Protein AF-A0A0J7XP22-F1 (afdb_monomer_lite)

Sequence (126 aa):
MDSTSLPSLVLVHGFRAHARWWDHARHAASETDAGWSWKFDFAAAASFNDEHYRNDLCGLQVPTDIIYGAQSDVMTAERVALALMIAPHAGTPVAIPACNHHVMIEQPLALIAALCGLLANSPPSP

InterPro domains:
  IPR029058 Alpha/Beta hydrolase fold [G3DSA:3.40.50.1820] (24-119)
  IPR029058 Alpha/Beta hydrolase fold [SSF53474] (33-120)

Radius of gyration: 17.93 Å; chains: 1; bounding box: 37×36×53 Å

Structure (mmCIF, N/CA/C/O backbone):
data_AF-A0A0J7XP22-F1
#
_entry.id   AF-A0A0J7XP22-F1
#
loop_
_atom_site.group_PDB
_atom_site.id
_atom_site.type_symbol
_atom_site.label_atom_id
_atom_site.label_alt_id
_atom_site.label_comp_id
_atom_site.label_asym_id
_atom_site.label_entity_id
_atom_site.label_seq_id
_atom_site.pdbx_PDB_ins_code
_atom_site.Cartn_x
_atom_site.Cartn_y
_atom_site.Cartn_z
_atom_site.occupancy
_atom_site.B_iso_or_equiv
_atom_site.auth_seq_id
_atom_site.auth_comp_id
_atom_site.auth_asym_id
_atom_site.auth_atom_id
_atom_site.pdbx_PDB_model_num
ATOM 1 N N . MET A 1 1 ? -10.038 24.029 16.004 1.00 41.50 1 MET A N 1
ATOM 2 C CA . MET A 1 1 ? -10.914 23.159 15.196 1.00 41.50 1 MET A CA 1
ATOM 3 C C . MET A 1 1 ? -10.470 21.743 15.475 1.00 41.50 1 MET A C 1
ATOM 5 O O . MET A 1 1 ? -9.278 21.487 15.403 1.00 41.50 1 MET A O 1
ATOM 9 N N . ASP A 1 2 ?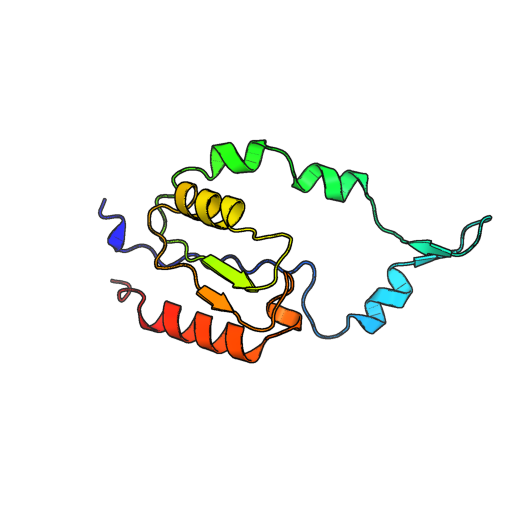 -11.394 20.908 15.933 1.00 42.09 2 ASP A N 1
ATOM 10 C CA . ASP A 1 2 ? -11.129 19.555 16.419 1.00 42.09 2 ASP A CA 1
ATOM 11 C C . ASP A 1 2 ? -10.871 18.623 15.220 1.00 42.09 2 ASP A C 1
ATOM 13 O O . ASP A 1 2 ? -11.792 18.289 14.472 1.00 42.09 2 ASP A O 1
ATOM 17 N N . SER A 1 3 ? -9.599 18.286 14.974 1.00 49.16 3 SER A N 1
ATOM 18 C CA . SER A 1 3 ? -9.142 17.488 13.820 1.00 49.16 3 SER A CA 1
ATOM 19 C C . SER A 1 3 ? -9.580 16.020 13.877 1.00 49.16 3 SER A C 1
ATOM 21 O O . SER A 1 3 ? -9.395 15.283 12.913 1.00 49.16 3 SER A O 1
ATOM 23 N N . THR A 1 4 ? -10.216 15.605 14.973 1.00 48.97 4 THR A N 1
ATOM 24 C CA . THR A 1 4 ? -10.711 14.242 15.209 1.00 48.97 4 THR A CA 1
ATOM 25 C C . THR A 1 4 ? -12.007 13.905 14.455 1.00 48.97 4 THR A C 1
ATOM 27 O O . THR A 1 4 ? -12.463 12.767 14.510 1.00 48.97 4 THR A O 1
ATOM 30 N N . SER A 1 5 ? -12.588 14.869 13.729 1.00 50.16 5 SER A N 1
ATOM 31 C CA . SER A 1 5 ? -13.882 14.742 13.031 1.00 50.16 5 SER A CA 1
ATOM 32 C C . SER A 1 5 ? -13.795 14.704 11.498 1.00 50.16 5 SER A C 1
ATOM 34 O O . SER A 1 5 ? -14.824 14.677 10.821 1.00 50.16 5 SER A O 1
ATOM 36 N N . LEU A 1 6 ? -12.588 14.717 10.924 1.00 46.91 6 LEU A N 1
ATOM 37 C CA . LEU A 1 6 ? -12.411 14.655 9.471 1.00 46.91 6 LEU A CA 1
ATOM 38 C C . LEU A 1 6 ? -12.480 13.199 8.972 1.00 46.91 6 LEU A C 1
ATOM 40 O O . LEU A 1 6 ? -11.941 12.310 9.633 1.00 46.91 6 LEU A O 1
ATOM 44 N N . PRO A 1 7 ? -13.112 12.936 7.812 1.00 50.28 7 PRO A N 1
ATOM 45 C CA . PRO A 1 7 ? -13.179 11.593 7.244 1.00 50.28 7 PRO A CA 1
ATOM 46 C C . PRO A 1 7 ? -11.774 11.053 6.948 1.00 50.28 7 PRO A C 1
ATOM 48 O O . PRO A 1 7 ? -10.911 11.794 6.474 1.00 50.28 7 PRO A O 1
ATOM 51 N N . SER A 1 8 ? -11.564 9.756 7.195 1.00 56.59 8 SER A N 1
ATOM 52 C CA . SER A 1 8 ? -10.321 9.064 6.848 1.00 56.59 8 SER A CA 1
ATOM 53 C C . SER A 1 8 ? -10.067 9.174 5.342 1.00 56.59 8 SER A C 1
ATOM 55 O O . SER A 1 8 ? -10.879 8.723 4.529 1.00 56.59 8 SER A O 1
ATOM 57 N N . LEU A 1 9 ? -8.939 9.771 4.956 1.00 51.94 9 LEU A N 1
ATOM 58 C CA . LEU A 1 9 ? -8.510 9.798 3.564 1.00 51.94 9 LEU A CA 1
ATOM 59 C C . LEU A 1 9 ? -7.821 8.470 3.240 1.00 51.94 9 LEU A C 1
ATOM 61 O O . LEU A 1 9 ? -6.756 8.162 3.770 1.00 51.94 9 LEU A O 1
ATOM 65 N N . VAL A 1 10 ? -8.418 7.694 2.337 1.00 53.47 10 VAL A N 1
ATOM 66 C CA . VAL A 1 10 ? -7.829 6.453 1.826 1.00 53.47 10 VAL A CA 1
ATOM 67 C C . VAL A 1 10 ? -7.217 6.723 0.455 1.00 53.47 10 VAL A C 1
ATOM 69 O O . VAL A 1 10 ? -7.930 6.932 -0.526 1.00 53.47 10 VAL A O 1
ATOM 72 N N . LEU A 1 11 ? -5.888 6.682 0.370 1.00 49.72 11 LEU A N 1
ATOM 73 C CA . LEU A 1 11 ? -5.164 6.741 -0.900 1.00 49.72 11 LEU A CA 1
ATOM 74 C C . LEU A 1 11 ? -4.808 5.324 -1.349 1.00 49.72 11 LEU A C 1
ATOM 76 O O . LEU A 1 11 ? -3.848 4.717 -0.885 1.00 49.72 11 LEU A O 1
ATOM 80 N N . VAL A 1 12 ? -5.595 4.794 -2.281 1.00 52.78 12 VAL A N 1
ATOM 81 C CA . VAL A 1 12 ? -5.306 3.512 -2.926 1.00 52.78 12 VAL A CA 1
ATOM 82 C C . VAL A 1 12 ? -4.360 3.763 -4.096 1.00 52.78 12 VAL A C 1
ATOM 84 O O . VAL A 1 12 ? -4.783 4.269 -5.136 1.00 52.78 12 VAL A O 1
ATOM 87 N N . HIS A 1 13 ? -3.082 3.402 -3.961 1.00 45.72 13 HIS A N 1
ATOM 88 C CA . HIS A 1 13 ? -2.184 3.401 -5.111 1.00 45.72 13 HIS A CA 1
ATOM 89 C C . HIS A 1 13 ? -2.275 2.061 -5.852 1.00 45.72 13 HIS A C 1
ATOM 91 O O . HIS A 1 13 ? -1.934 0.986 -5.365 1.00 45.72 13 HIS A O 1
ATOM 97 N N . GLY A 1 14 ? -2.706 2.128 -7.098 1.00 47.31 14 GLY A N 1
ATOM 98 C CA . GLY A 1 14 ? -2.342 1.146 -8.103 1.00 47.31 14 GLY A CA 1
ATOM 99 C C . GLY A 1 14 ? -2.502 1.822 -9.434 1.00 47.31 14 GLY A C 1
ATOM 100 O O . GLY A 1 14 ? -3.574 2.306 -9.798 1.00 47.31 14 GLY A O 1
ATOM 101 N N . PHE A 1 15 ? -1.380 1.958 -10.116 1.00 37.59 15 PHE A N 1
ATOM 102 C CA . PHE A 1 15 ? -1.343 2.631 -11.389 1.00 37.59 15 PHE A CA 1
ATOM 103 C C . PHE A 1 15 ? -2.162 1.796 -12.395 1.00 37.59 15 PHE A C 1
ATOM 105 O O . PHE A 1 15 ? -1.730 0.728 -12.817 1.00 37.59 15 PHE A O 1
ATOM 112 N N . ARG A 1 16 ? -3.352 2.312 -12.755 1.00 42.69 16 ARG A N 1
ATOM 113 C CA . ARG A 1 16 ? -4.328 1.822 -13.760 1.00 42.69 16 ARG A CA 1
ATOM 114 C C . ARG A 1 16 ? -5.187 0.598 -13.373 1.00 42.69 16 ARG A C 1
ATOM 116 O O . ARG A 1 16 ? -4.856 -0.550 -13.644 1.00 42.69 16 ARG A O 1
ATOM 123 N N . ALA A 1 17 ? -6.374 0.930 -12.861 1.00 42.22 17 ALA A N 1
ATOM 124 C CA . ALA A 1 17 ? -7.591 0.138 -12.643 1.00 42.22 17 ALA A CA 1
ATOM 125 C C . ALA A 1 17 ? -7.809 -1.137 -13.506 1.00 42.22 17 ALA A C 1
ATOM 127 O O . ALA A 1 17 ? -7.687 -1.152 -14.735 1.00 42.22 17 ALA A O 1
ATOM 128 N N . HIS A 1 18 ? -8.238 -2.194 -12.805 1.00 55.56 18 HIS A N 1
ATOM 129 C CA . HIS A 1 18 ? -8.181 -3.618 -13.149 1.00 55.56 18 HIS A CA 1
ATOM 130 C C . HIS A 1 18 ? -9.464 -4.225 -13.744 1.00 55.56 18 HIS A C 1
ATOM 132 O O . HIS A 1 18 ? -10.232 -4.880 -13.047 1.00 55.56 18 HIS A O 1
ATOM 138 N N . ALA A 1 19 ? -9.640 -4.142 -15.064 1.00 46.88 19 ALA A N 1
ATOM 139 C CA . ALA A 1 19 ? -10.533 -5.086 -15.764 1.00 46.88 19 ALA A CA 1
ATOM 140 C C . ALA A 1 19 ? -10.024 -5.551 -17.138 1.00 46.88 19 ALA A C 1
ATOM 142 O O . ALA A 1 19 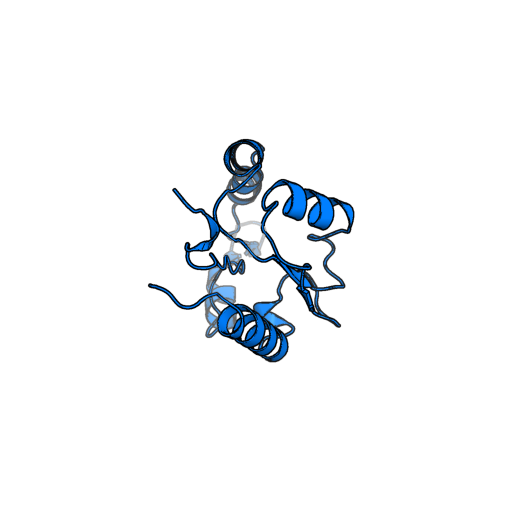? -10.490 -6.560 -17.656 1.00 46.88 19 ALA A O 1
ATOM 143 N N . ARG A 1 20 ? -9.063 -4.840 -17.749 1.00 50.47 20 ARG A N 1
ATOM 144 C CA . ARG A 1 20 ? -8.659 -5.053 -19.153 1.00 50.47 20 ARG A CA 1
ATOM 145 C C . ARG A 1 20 ? -7.150 -4.913 -19.375 1.00 50.47 20 ARG A C 1
ATOM 147 O O . ARG A 1 20 ? -6.714 -4.350 -20.376 1.00 50.47 20 ARG A O 1
ATOM 154 N N . TRP A 1 21 ? -6.326 -5.339 -18.419 1.00 48.09 21 TRP A N 1
ATOM 155 C CA . TRP A 1 21 ? -4.873 -5.114 -18.490 1.00 48.09 21 TRP A CA 1
ATOM 156 C C . TRP A 1 21 ? -4.223 -5.807 -19.702 1.00 48.09 21 TRP A C 1
ATOM 158 O O . TRP A 1 21 ? -3.371 -5.216 -20.361 1.00 48.09 21 TRP A O 1
ATOM 168 N N . TRP A 1 22 ? -4.717 -6.988 -20.088 1.00 52.00 22 TRP A N 1
ATOM 169 C CA . TRP A 1 22 ? -4.313 -7.664 -21.324 1.00 52.00 22 TRP A CA 1
ATOM 170 C C . TRP A 1 22 ? -4.638 -6.848 -22.588 1.00 52.00 22 TRP A C 1
ATOM 172 O O . TRP A 1 22 ? -3.829 -6.797 -23.513 1.00 52.00 22 TRP A O 1
ATOM 182 N N . ASP A 1 23 ? -5.761 -6.120 -22.609 1.00 59.16 23 ASP A N 1
ATOM 183 C CA . ASP A 1 23 ? -6.106 -5.222 -23.723 1.00 59.16 23 ASP A CA 1
ATOM 184 C C . ASP A 1 23 ? -5.198 -3.983 -23.785 1.00 59.16 23 ASP A C 1
ATOM 186 O O . ASP A 1 23 ? -5.062 -3.358 -24.839 1.00 59.16 23 ASP A O 1
ATOM 190 N N . HIS A 1 24 ? -4.549 -3.639 -22.671 1.00 56.78 24 HIS A N 1
ATOM 191 C CA . HIS A 1 24 ? -3.570 -2.560 -22.592 1.00 56.78 24 HIS A CA 1
ATOM 192 C C . HIS A 1 24 ? -2.153 -3.019 -22.932 1.00 56.78 24 HIS A C 1
ATOM 194 O O . HIS A 1 24 ? -1.409 -2.233 -23.512 1.00 56.78 24 HIS A O 1
ATOM 200 N N . ALA A 1 25 ? -1.786 -4.273 -22.649 1.00 59.19 25 ALA A N 1
ATOM 201 C CA . ALA A 1 25 ? -0.459 -4.812 -22.953 1.00 59.19 25 ALA A CA 1
ATOM 202 C C . ALA A 1 25 ? -0.114 -4.681 -24.450 1.00 59.19 25 ALA A C 1
ATOM 204 O O . ALA A 1 25 ? 0.968 -4.213 -24.796 1.00 59.19 25 ALA A O 1
ATOM 205 N N . ARG A 1 26 ? -1.077 -4.952 -25.345 1.00 59.94 26 ARG A N 1
ATOM 206 C CA . ARG A 1 26 ? -0.929 -4.737 -26.803 1.00 59.94 26 ARG A CA 1
ATOM 207 C C . ARG A 1 26 ? -0.705 -3.276 -27.206 1.00 59.94 26 ARG A C 1
ATOM 209 O O . ARG A 1 26 ? -0.146 -3.004 -28.261 1.00 59.94 26 ARG A O 1
ATOM 216 N N . HIS A 1 27 ? -1.156 -2.325 -26.393 1.00 66.00 27 HIS A N 1
ATOM 217 C CA . HIS A 1 27 ? -0.933 -0.899 -26.622 1.00 66.00 27 HIS A CA 1
ATOM 218 C C . HIS A 1 27 ? 0.309 -0.371 -25.908 1.00 66.00 27 HIS A C 1
ATOM 220 O O . HIS A 1 27 ? 0.811 0.676 -26.307 1.00 66.00 27 HIS A O 1
ATOM 226 N N . ALA A 1 28 ? 0.815 -1.096 -24.913 1.00 63.25 28 ALA A N 1
ATOM 227 C CA . ALA A 1 28 ? 1.968 -0.733 -24.104 1.00 63.25 28 ALA A CA 1
ATOM 228 C C . ALA A 1 28 ? 3.314 -1.013 -24.788 1.00 63.25 28 ALA A C 1
ATOM 230 O O . ALA A 1 28 ? 4.341 -0.647 -24.233 1.00 63.25 28 ALA A O 1
ATOM 231 N N . ALA A 1 29 ? 3.326 -1.615 -25.980 1.00 71.94 29 ALA A N 1
ATOM 232 C CA . ALA A 1 29 ? 4.526 -1.811 -26.791 1.00 71.94 29 ALA A CA 1
ATOM 233 C C . ALA A 1 29 ? 4.338 -1.258 -28.216 1.00 71.94 29 ALA A C 1
ATOM 235 O O . ALA A 1 29 ? 3.215 -1.179 -28.731 1.00 71.94 29 ALA A O 1
ATOM 236 N N . SER A 1 30 ? 5.429 -0.822 -28.840 1.00 79.31 30 SER A N 1
ATOM 237 C CA . SER A 1 30 ? 5.509 -0.463 -30.264 1.00 79.31 30 SER A CA 1
ATOM 238 C C . SER A 1 30 ? 6.698 -1.146 -30.909 1.00 79.31 30 SER A C 1
ATOM 240 O O . SER A 1 30 ? 7.743 -1.309 -30.283 1.00 79.31 30 SER A O 1
ATOM 242 N N . GLU A 1 31 ? 6.538 -1.486 -32.179 1.00 83.44 31 GLU A N 1
ATOM 243 C CA . GLU A 1 31 ? 7.638 -1.911 -33.028 1.00 83.44 31 GLU A CA 1
ATOM 244 C C . GLU A 1 31 ? 8.518 -0.705 -33.394 1.00 83.44 31 GLU A C 1
ATOM 246 O O . GLU A 1 31 ? 8.026 0.398 -33.641 1.00 83.44 31 GLU A O 1
ATOM 251 N N . THR A 1 32 ? 9.826 -0.920 -33.357 1.00 83.62 32 THR A N 1
ATOM 252 C CA . THR A 1 32 ? 10.886 0.024 -33.720 1.00 83.62 32 THR A CA 1
ATOM 253 C C . THR A 1 32 ? 11.837 -0.673 -34.688 1.00 83.62 32 THR A C 1
ATOM 255 O O . THR A 1 32 ? 11.807 -1.899 -34.804 1.00 83.62 32 THR A O 1
ATOM 258 N N . ASP A 1 33 ? 12.740 0.071 -35.324 1.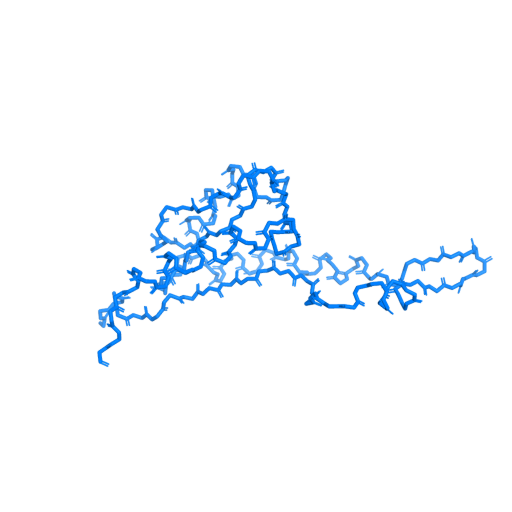00 85.00 33 ASP A N 1
ATOM 259 C CA . ASP A 1 33 ? 13.735 -0.506 -36.242 1.00 85.00 33 ASP A CA 1
ATOM 260 C C . ASP A 1 33 ? 14.662 -1.542 -35.564 1.00 85.00 33 ASP A C 1
ATOM 262 O O . ASP A 1 33 ? 15.252 -2.384 -36.235 1.00 85.00 33 ASP A O 1
ATOM 266 N N . ALA A 1 34 ? 14.766 -1.517 -34.227 1.00 87.25 34 ALA A N 1
ATOM 267 C CA . ALA A 1 34 ? 15.524 -2.478 -33.419 1.00 87.25 34 ALA A CA 1
ATOM 268 C C . ALA A 1 34 ? 14.659 -3.610 -32.815 1.00 87.25 34 ALA A C 1
ATOM 270 O O . ALA A 1 34 ? 15.151 -4.394 -32.002 1.00 87.25 34 ALA A O 1
ATOM 271 N N . GLY A 1 35 ? 13.378 -3.704 -33.188 1.00 84.56 35 GLY A N 1
ATOM 272 C CA . GLY A 1 35 ? 12.414 -4.668 -32.656 1.00 84.56 35 GLY A CA 1
ATOM 273 C C . GLY A 1 35 ? 11.375 -4.031 -31.730 1.00 84.56 35 GLY A C 1
ATOM 274 O O . GLY A 1 35 ? 11.100 -2.834 -31.793 1.00 84.56 35 GLY A O 1
ATOM 275 N N . TRP A 1 36 ? 10.757 -4.832 -30.865 1.00 82.31 36 TRP A N 1
ATOM 276 C CA . TRP A 1 36 ? 9.698 -4.358 -29.970 1.00 82.31 36 TRP A CA 1
ATOM 277 C C . TRP A 1 36 ? 10.265 -3.596 -28.771 1.00 82.31 36 TRP A C 1
ATOM 279 O O . TRP A 1 36 ? 11.152 -4.090 -28.079 1.00 82.31 36 TRP A O 1
ATOM 289 N N . SER A 1 37 ? 9.702 -2.420 -28.493 1.00 77.19 37 SER A N 1
ATOM 290 C CA . SER A 1 37 ? 10.026 -1.608 -27.318 1.00 77.19 37 SER A CA 1
ATOM 291 C C . SER A 1 37 ? 8.772 -1.266 -26.511 1.00 77.19 37 SER A C 1
ATOM 293 O O . SER A 1 37 ? 7.674 -1.136 -27.061 1.00 77.19 37 SER A O 1
ATOM 295 N N . TRP A 1 38 ? 8.929 -1.105 -25.195 1.00 75.19 38 TRP A N 1
ATOM 296 C CA . TRP A 1 38 ? 7.859 -0.651 -24.308 1.00 75.19 38 TRP A CA 1
ATOM 297 C C . TRP A 1 38 ? 7.588 0.840 -24.524 1.00 75.19 38 TRP A C 1
ATOM 299 O O . TRP A 1 38 ? 8.499 1.663 -24.496 1.00 75.19 38 TRP A O 1
ATOM 309 N N . LYS A 1 39 ? 6.314 1.210 -24.662 1.00 75.56 39 LYS A N 1
ATOM 310 C CA . LYS A 1 39 ? 5.829 2.597 -24.614 1.00 75.56 39 LYS A CA 1
ATOM 311 C C . LYS A 1 39 ? 5.757 3.066 -23.165 1.00 75.56 39 LYS A C 1
ATOM 313 O O . LYS A 1 39 ? 4.684 3.387 -22.654 1.00 75.56 39 LYS A O 1
ATOM 318 N N . PHE A 1 40 ? 6.892 3.021 -22.484 1.00 68.31 40 PHE A N 1
ATOM 319 C CA . PHE A 1 40 ? 7.025 3.474 -21.114 1.00 68.31 40 PHE A CA 1
ATOM 320 C C . PHE A 1 40 ? 8.037 4.610 -21.081 1.00 68.31 40 PHE A C 1
ATOM 322 O O . PHE A 1 40 ? 9.177 4.450 -21.513 1.00 68.31 40 PHE A O 1
ATOM 329 N N . ASP A 1 41 ? 7.600 5.768 -20.600 1.00 67.06 41 ASP A N 1
ATOM 330 C CA . ASP A 1 41 ? 8.480 6.909 -20.413 1.00 67.06 41 ASP A CA 1
ATOM 331 C C . ASP A 1 41 ? 9.143 6.801 -19.036 1.00 67.06 41 ASP A C 1
ATOM 333 O O . ASP A 1 41 ? 8.545 7.086 -17.994 1.00 67.06 41 ASP A O 1
ATOM 337 N N . PHE A 1 42 ? 10.396 6.356 -19.036 1.00 66.56 42 PHE A N 1
ATOM 338 C CA . PHE A 1 42 ? 11.193 6.244 -17.820 1.00 66.56 42 PHE A CA 1
ATOM 339 C C . PHE A 1 42 ? 11.481 7.607 -17.172 1.00 66.56 42 PHE A C 1
ATOM 341 O O . PHE A 1 42 ? 11.642 7.664 -15.953 1.00 66.56 42 PHE A O 1
ATOM 348 N N . ALA A 1 43 ? 11.501 8.703 -17.939 1.00 64.56 43 ALA A N 1
ATOM 349 C CA . ALA A 1 43 ? 11.683 10.045 -17.393 1.00 64.56 43 ALA A CA 1
ATOM 350 C C . ALA A 1 43 ? 10.423 10.515 -16.652 1.00 64.56 43 ALA A C 1
ATOM 352 O O . ALA A 1 43 ? 10.521 11.067 -15.556 1.00 64.56 43 ALA A O 1
ATOM 353 N N . ALA A 1 44 ? 9.237 10.211 -17.188 1.00 62.22 44 ALA A N 1
ATOM 354 C CA . ALA A 1 44 ? 7.979 10.455 -16.487 1.00 62.22 44 ALA A CA 1
ATOM 355 C C . ALA A 1 44 ? 7.903 9.662 -15.171 1.00 62.22 44 ALA A C 1
ATOM 357 O O . ALA A 1 44 ? 7.532 10.216 -14.140 1.00 62.22 44 ALA A O 1
ATOM 358 N N . ALA A 1 45 ? 8.317 8.391 -15.171 1.00 61.97 45 ALA A N 1
ATOM 359 C CA . ALA A 1 45 ? 8.367 7.578 -13.954 1.00 61.97 45 ALA A CA 1
ATOM 360 C C . ALA A 1 45 ? 9.334 8.139 -12.894 1.00 61.97 45 ALA A C 1
ATOM 362 O O . ALA A 1 45 ? 9.025 8.102 -11.705 1.00 61.97 45 ALA A O 1
ATOM 363 N N . ALA A 1 46 ? 10.474 8.696 -13.315 1.00 62.19 46 ALA A N 1
ATOM 364 C CA . ALA A 1 46 ? 11.431 9.337 -12.415 1.00 62.19 46 ALA A CA 1
ATOM 365 C C . ALA A 1 46 ? 10.884 10.638 -11.795 1.00 62.19 46 ALA A C 1
ATOM 367 O O . ALA A 1 46 ? 11.122 10.893 -10.617 1.00 62.19 46 ALA A O 1
ATOM 368 N N . SER A 1 47 ? 10.101 11.420 -12.547 1.00 57.53 47 SER A N 1
ATOM 369 C CA . SER A 1 47 ? 9.503 12.681 -12.077 1.00 57.53 47 SER A CA 1
ATOM 370 C C . SER A 1 47 ? 8.484 12.504 -10.943 1.00 57.53 47 SER A C 1
ATOM 372 O O . SER A 1 47 ? 8.306 13.417 -10.142 1.00 57.53 47 SER A O 1
ATOM 374 N N . PHE A 1 48 ? 7.835 11.342 -10.822 1.00 55.09 48 PHE A N 1
ATOM 375 C CA . PHE A 1 48 ? 6.917 11.067 -9.706 1.00 55.09 48 PHE A CA 1
ATOM 376 C C . PHE A 1 48 ? 7.6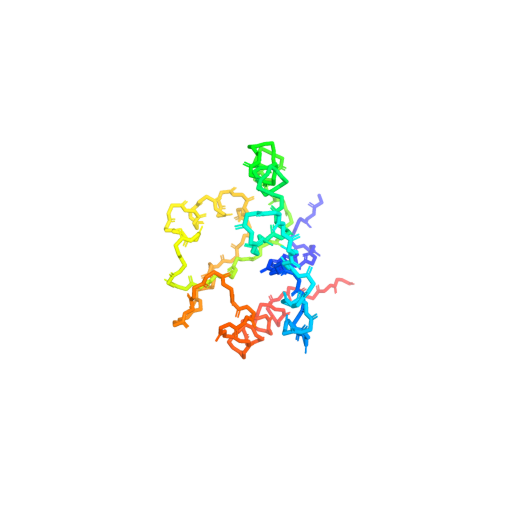27 10.763 -8.379 1.00 55.09 48 PHE A C 1
ATOM 378 O O . PHE A 1 48 ? 6.971 10.694 -7.343 1.00 55.09 48 PHE A O 1
ATOM 385 N N . ASN A 1 49 ? 8.950 10.583 -8.398 1.00 58.69 49 ASN A N 1
ATOM 386 C CA . ASN A 1 49 ? 9.766 10.298 -7.218 1.00 58.69 49 ASN A CA 1
ATOM 387 C C . ASN A 1 49 ? 10.413 11.557 -6.616 1.00 58.69 49 ASN A C 1
ATOM 389 O O . ASN A 1 49 ? 11.289 11.436 -5.759 1.00 58.69 49 ASN A O 1
ATOM 393 N N . ASP A 1 50 ? 10.016 12.744 -7.078 1.00 60.62 50 ASP A N 1
ATOM 394 C CA . ASP A 1 50 ? 10.616 13.999 -6.638 1.00 60.62 50 ASP A CA 1
ATOM 395 C C . ASP A 1 50 ? 10.392 14.225 -5.134 1.00 60.62 50 ASP A C 1
ATOM 397 O O . ASP A 1 50 ? 9.288 14.040 -4.609 1.00 60.62 50 ASP A O 1
ATOM 401 N N . GLU A 1 51 ? 11.440 14.652 -4.425 1.00 58.78 51 GLU A N 1
ATOM 402 C CA . GLU A 1 51 ? 11.411 14.846 -2.966 1.00 58.78 51 GLU A CA 1
ATOM 403 C C . GLU A 1 51 ? 10.397 15.911 -2.522 1.00 58.78 51 GLU A C 1
ATOM 405 O O . GLU A 1 51 ? 10.000 15.939 -1.355 1.00 58.78 51 GLU A O 1
ATOM 410 N N . HIS A 1 52 ? 9.935 16.750 -3.453 1.00 57.28 52 HIS A N 1
ATOM 411 C CA . HIS A 1 52 ? 8.967 17.818 -3.221 1.00 57.28 52 HIS A CA 1
ATOM 412 C C . HIS A 1 52 ? 7.696 17.321 -2.512 1.00 57.28 52 HIS A C 1
ATOM 414 O O . HIS A 1 52 ? 7.314 17.875 -1.48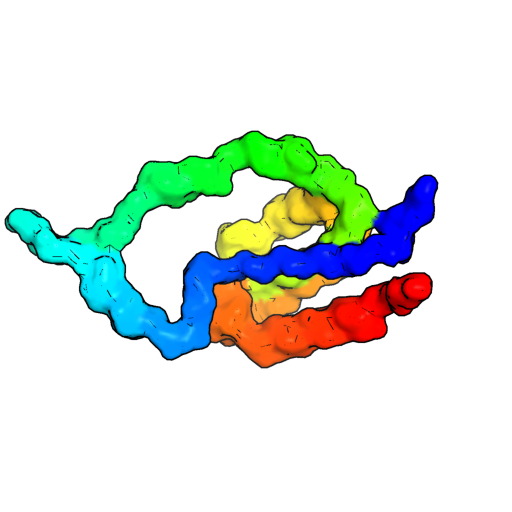2 1.00 57.28 52 HIS A O 1
ATOM 420 N N . TYR A 1 53 ? 7.123 16.197 -2.959 1.00 58.53 53 TYR A N 1
ATOM 421 C CA . TYR A 1 53 ? 5.910 15.637 -2.352 1.00 58.53 53 TYR A CA 1
ATOM 422 C C . TYR A 1 53 ? 6.118 15.193 -0.898 1.00 58.53 53 TYR A C 1
ATOM 424 O O . TYR A 1 53 ? 5.181 15.208 -0.106 1.00 58.53 53 TYR A O 1
ATOM 432 N N . ARG A 1 54 ? 7.340 14.802 -0.513 1.00 62.97 54 ARG A N 1
ATOM 433 C CA . ARG A 1 54 ? 7.625 14.352 0.859 1.00 62.97 54 ARG A CA 1
ATOM 434 C C . ARG A 1 54 ? 7.578 15.499 1.858 1.00 62.97 54 ARG A C 1
ATOM 436 O O . ARG A 1 54 ? 7.118 15.295 2.977 1.00 62.97 54 ARG A O 1
ATOM 443 N N . ASN A 1 55 ? 8.066 16.675 1.467 1.00 68.69 55 ASN A N 1
ATOM 444 C CA . ASN A 1 55 ? 8.075 17.847 2.340 1.00 68.69 55 ASN A CA 1
ATOM 445 C C . ASN A 1 55 ? 6.657 18.387 2.546 1.00 68.69 55 ASN A C 1
ATOM 447 O O . ASN A 1 55 ? 6.299 18.725 3.671 1.00 68.69 55 ASN A O 1
ATOM 451 N N . ASP A 1 56 ? 5.842 18.379 1.492 1.00 74.44 56 ASP A N 1
ATOM 452 C CA . ASP A 1 56 ? 4.477 18.909 1.538 1.00 74.44 56 ASP A CA 1
ATOM 453 C C . ASP A 1 56 ? 3.498 17.993 2.286 1.00 74.44 56 ASP A C 1
ATOM 455 O O . ASP A 1 56 ? 2.512 18.461 2.853 1.00 74.44 56 ASP A O 1
ATOM 459 N N . LEU A 1 57 ? 3.763 16.683 2.301 1.00 75.25 57 LEU A N 1
ATOM 460 C CA . LEU A 1 57 ? 2.915 15.694 2.972 1.00 75.25 57 LEU A CA 1
ATOM 461 C C . LEU A 1 57 ? 3.360 15.393 4.410 1.00 75.25 57 LEU A C 1
ATOM 463 O O . LEU A 1 57 ? 2.665 14.676 5.123 1.00 75.25 57 LEU A O 1
ATOM 467 N N . CYS A 1 58 ? 4.509 15.890 4.868 1.00 83.25 58 CYS A N 1
ATOM 468 C CA . CYS A 1 58 ? 4.984 15.579 6.213 1.00 83.25 58 CYS A CA 1
ATOM 469 C C . CYS A 1 58 ? 4.050 16.172 7.284 1.00 83.25 58 CYS A C 1
ATOM 471 O O . CYS A 1 58 ? 3.788 1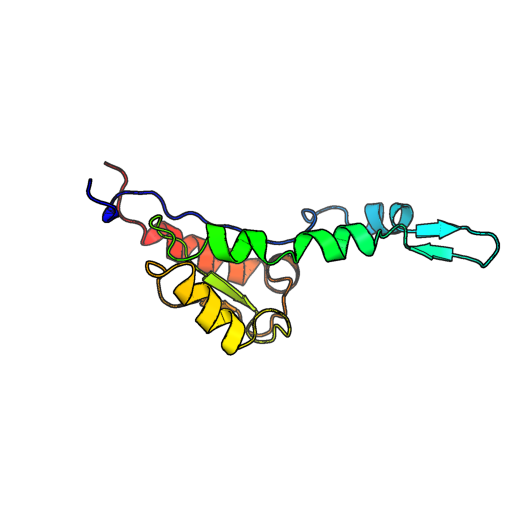7.374 7.292 1.00 83.25 58 CYS A O 1
ATOM 473 N N . GLY A 1 59 ? 3.570 15.342 8.216 1.00 84.06 59 GLY A N 1
ATOM 474 C CA . GLY A 1 59 ? 2.699 15.790 9.302 1.00 84.06 59 GLY A CA 1
ATOM 475 C C . GLY A 1 59 ? 1.256 16.078 8.877 1.00 84.06 59 GLY A C 1
ATOM 476 O O . GLY A 1 59 ? 0.650 17.019 9.397 1.00 84.06 59 GLY A O 1
ATOM 477 N N . LEU A 1 60 ? 0.696 15.289 7.952 1.00 85.44 60 LEU A N 1
ATOM 478 C CA . LEU A 1 60 ? -0.713 15.374 7.560 1.00 85.44 60 LEU A CA 1
ATOM 479 C C . LEU A 1 60 ? -1.625 15.389 8.791 1.00 85.44 60 LEU A C 1
ATOM 481 O O . LEU A 1 60 ? -1.602 14.486 9.626 1.00 85.44 60 LEU A O 1
ATOM 485 N N . GLN A 1 61 ? -2.458 16.426 8.868 1.00 81.12 61 GLN A N 1
ATOM 486 C CA . GLN A 1 61 ? -3.417 16.616 9.960 1.00 81.12 61 GLN A CA 1
ATOM 487 C C . GLN A 1 61 ? -4.710 15.817 9.750 1.00 81.12 61 GLN A C 1
ATOM 489 O O . GLN A 1 61 ? -5.465 15.603 10.695 1.00 81.12 61 GLN A O 1
ATOM 494 N N . VAL A 1 62 ? -4.979 15.389 8.513 1.00 80.25 62 VAL A N 1
ATOM 495 C CA . VAL A 1 62 ? -6.131 14.545 8.186 1.00 80.25 62 VAL A CA 1
ATOM 496 C C . VAL A 1 62 ? -5.815 13.080 8.520 1.00 80.25 62 VAL A C 1
ATOM 498 O O . VAL A 1 62 ? -4.740 12.602 8.138 1.00 80.25 62 VAL A O 1
ATOM 501 N N . PRO A 1 63 ? -6.720 12.347 9.201 1.00 82.06 63 PRO A N 1
ATOM 502 C CA . PRO A 1 63 ? -6.538 10.921 9.449 1.00 82.06 63 PRO A CA 1
ATOM 503 C C . PRO A 1 63 ? -6.292 10.169 8.136 1.00 82.06 63 PRO A C 1
ATOM 505 O O . PRO A 1 63 ? -7.105 10.227 7.211 1.00 82.06 63 PRO A O 1
ATOM 508 N N . THR A 1 64 ? -5.142 9.505 8.043 1.00 85.38 64 THR A N 1
ATOM 509 C CA . THR A 1 64 ? -4.683 8.822 6.828 1.00 85.38 64 THR A CA 1
ATOM 510 C C . THR A 1 64 ? -4.113 7.470 7.223 1.00 85.38 64 THR A C 1
ATOM 512 O O . THR A 1 64 ? -3.036 7.406 7.806 1.00 85.38 64 THR A O 1
ATOM 515 N N . ASP A 1 65 ? -4.832 6.392 6.926 1.00 90.06 65 ASP A N 1
ATOM 516 C CA . ASP A 1 65 ? -4.385 5.033 7.235 1.00 90.06 65 ASP A CA 1
ATOM 517 C C . ASP A 1 65 ? -3.473 4.462 6.145 1.00 90.06 65 ASP A C 1
ATOM 519 O O . ASP A 1 65 ? -3.548 4.828 4.970 1.00 90.06 65 ASP A O 1
ATOM 523 N N . ILE A 1 66 ? -2.609 3.527 6.543 1.00 91.06 66 ILE A N 1
ATOM 524 C CA . ILE A 1 66 ? -1.595 2.925 5.674 1.00 91.06 66 ILE A CA 1
ATOM 525 C C . ILE A 1 66 ? -1.917 1.442 5.489 1.00 91.06 66 ILE A C 1
ATOM 527 O O . ILE A 1 66 ? -1.920 0.681 6.455 1.00 91.06 66 ILE A O 1
ATOM 531 N N . ILE A 1 67 ? -2.135 1.022 4.242 1.00 93.75 67 ILE A N 1
ATOM 532 C CA . ILE A 1 67 ? -2.258 -0.388 3.846 1.00 93.75 67 ILE A CA 1
ATOM 533 C C . ILE A 1 67 ? -1.127 -0.707 2.869 1.00 93.75 67 ILE A C 1
ATOM 535 O O . ILE A 1 67 ? -0.908 0.034 1.913 1.00 93.75 67 ILE A O 1
ATOM 539 N N . TYR A 1 68 ? -0.415 -1.812 3.082 1.00 94.44 68 TYR A N 1
ATOM 540 C CA . TYR A 1 68 ? 0.686 -2.230 2.213 1.00 94.44 68 TYR A CA 1
ATOM 541 C C . TYR A 1 68 ? 0.824 -3.754 2.168 1.00 94.44 68 TYR A C 1
ATOM 543 O O . TYR A 1 68 ? 0.301 -4.458 3.027 1.00 94.44 68 TYR A O 1
ATOM 551 N N . GLY A 1 69 ? 1.527 -4.285 1.166 1.00 94.62 69 GLY A N 1
ATOM 552 C CA . GLY A 1 69 ? 1.846 -5.712 1.106 1.00 94.62 69 GLY A CA 1
ATOM 553 C C . GLY A 1 69 ? 3.050 -6.064 1.977 1.00 94.62 69 GLY A C 1
ATOM 554 O O . GLY A 1 69 ? 4.090 -5.414 1.894 1.00 94.62 69 GLY A O 1
ATOM 555 N N . ALA A 1 70 ? 2.930 -7.112 2.788 1.00 94.75 70 ALA A N 1
ATOM 556 C CA . ALA A 1 70 ? 3.954 -7.532 3.744 1.00 94.75 70 ALA A CA 1
ATOM 557 C C . ALA A 1 70 ? 5.273 -7.996 3.094 1.00 94.75 70 ALA A C 1
ATOM 559 O O . ALA A 1 70 ? 6.288 -8.075 3.778 1.00 94.75 70 ALA A O 1
ATOM 560 N N . GLN A 1 71 ? 5.266 -8.310 1.795 1.00 94.25 71 GLN A N 1
ATOM 561 C CA . GLN A 1 71 ? 6.446 -8.710 1.014 1.00 94.25 71 GLN A CA 1
ATOM 562 C C . GLN A 1 71 ? 6.922 -7.593 0.073 1.00 94.25 71 GLN A C 1
ATOM 564 O O . GLN A 1 71 ? 7.718 -7.829 -0.825 1.00 94.25 71 GLN A O 1
ATOM 569 N N . SER A 1 72 ? 6.408 -6.373 0.232 1.00 90.75 72 SER A N 1
ATOM 570 C CA . SER A 1 72 ? 6.712 -5.267 -0.669 1.00 90.75 72 SER A CA 1
ATOM 571 C C . SER A 1 72 ? 8.160 -4.789 -0.537 1.00 90.75 72 SER A C 1
ATOM 573 O O . SER A 1 72 ? 8.527 -4.178 0.464 1.00 90.75 72 SER A O 1
ATOM 575 N N . ASP A 1 73 ? 8.937 -4.916 -1.615 1.00 86.62 73 ASP A N 1
ATOM 576 C CA . ASP A 1 73 ? 10.254 -4.267 -1.748 1.00 86.62 73 ASP A CA 1
ATOM 577 C C . ASP A 1 73 ? 10.158 -2.730 -1.834 1.00 86.62 73 ASP A C 1
ATOM 579 O O . ASP A 1 73 ? 11.148 -2.010 -1.697 1.00 86.62 73 ASP A O 1
ATOM 583 N N . VAL A 1 74 ? 8.950 -2.201 -2.064 1.00 84.44 74 VAL A N 1
ATOM 584 C CA . VAL A 1 74 ? 8.674 -0.761 -2.168 1.00 84.44 74 VAL A CA 1
ATOM 585 C C . VAL A 1 74 ? 8.225 -0.175 -0.831 1.00 84.44 74 VAL A C 1
ATOM 587 O O . VAL A 1 74 ? 8.435 1.011 -0.609 1.00 84.44 74 VAL A O 1
ATOM 590 N N . MET A 1 75 ? 7.631 -0.969 0.061 1.00 88.06 75 MET A N 1
ATOM 591 C CA . MET A 1 75 ? 7.188 -0.558 1.400 1.00 88.06 75 MET A CA 1
ATOM 592 C C . MET A 1 75 ? 7.991 -1.321 2.454 1.00 88.06 75 MET A C 1
ATOM 594 O O . MET A 1 75 ? 7.455 -2.129 3.210 1.00 88.06 75 MET A O 1
ATOM 598 N N . THR A 1 76 ? 9.299 -1.056 2.476 1.00 89.06 76 THR A N 1
ATOM 599 C CA . THR A 1 76 ? 10.224 -1.587 3.486 1.00 89.06 76 THR A CA 1
ATOM 600 C C . THR A 1 76 ? 9.886 -1.062 4.884 1.00 89.06 76 THR A C 1
ATOM 602 O O . THR A 1 76 ? 9.134 -0.095 5.030 1.00 89.06 76 THR A O 1
ATOM 605 N N . ALA A 1 77 ? 10.486 -1.644 5.925 1.00 89.88 77 ALA A N 1
ATOM 606 C CA . ALA A 1 77 ? 10.298 -1.189 7.304 1.00 89.88 77 ALA A CA 1
ATOM 607 C C . ALA A 1 77 ? 10.615 0.311 7.476 1.00 89.88 77 ALA A C 1
ATOM 609 O O . ALA A 1 77 ? 9.859 1.042 8.113 1.00 89.88 77 ALA A O 1
ATOM 610 N N . GLU A 1 78 ? 11.682 0.795 6.839 1.00 88.94 78 GLU A N 1
ATOM 611 C CA . GLU A 1 78 ? 12.084 2.205 6.859 1.00 88.94 78 GLU A CA 1
ATOM 612 C C . GLU A 1 78 ? 11.046 3.098 6.173 1.00 88.94 78 GLU A C 1
ATOM 614 O O . GLU A 1 78 ? 10.771 4.210 6.627 1.00 88.94 78 GLU A O 1
ATOM 619 N N . ARG A 1 79 ? 10.437 2.617 5.083 1.00 88.25 79 ARG A N 1
ATOM 620 C CA . ARG A 1 79 ? 9.404 3.359 4.353 1.00 88.25 79 ARG A CA 1
ATOM 621 C C . ARG A 1 79 ? 8.059 3.355 5.072 1.00 88.25 79 ARG A C 1
ATOM 623 O O . ARG A 1 79 ? 7.363 4.361 5.015 1.00 88.25 79 ARG A O 1
ATOM 630 N N . VAL A 1 80 ? 7.721 2.290 5.798 1.00 90.38 80 VAL A N 1
ATOM 631 C CA . VAL A 1 80 ? 6.554 2.270 6.695 1.00 90.38 80 VAL A CA 1
ATOM 632 C C . VAL A 1 80 ? 6.756 3.248 7.855 1.00 90.38 80 VAL A C 1
ATOM 634 O O . VAL A 1 80 ? 5.859 4.032 8.153 1.00 90.38 80 VAL A O 1
ATOM 637 N N . ALA A 1 81 ? 7.948 3.276 8.460 1.00 90.81 81 ALA A N 1
ATOM 638 C CA . ALA A 1 81 ? 8.277 4.252 9.501 1.00 90.81 81 ALA A CA 1
ATOM 639 C C . ALA A 1 81 ? 8.182 5.695 8.979 1.00 90.81 81 ALA A C 1
ATOM 641 O O . ALA A 1 81 ? 7.607 6.562 9.633 1.00 90.81 81 ALA A O 1
ATOM 642 N N . LEU A 1 82 ? 8.677 5.947 7.766 1.00 87.50 82 LEU A N 1
ATOM 643 C CA . LEU A 1 82 ? 8.498 7.229 7.093 1.00 87.50 82 LEU A CA 1
ATOM 644 C C . LEU A 1 82 ? 7.024 7.563 6.841 1.00 87.50 82 LEU A C 1
ATOM 646 O O . LEU A 1 82 ? 6.620 8.696 7.081 1.00 87.50 82 LEU A O 1
ATOM 650 N N . ALA A 1 83 ? 6.225 6.610 6.366 1.00 87.56 83 ALA A N 1
ATOM 651 C CA . ALA A 1 83 ? 4.804 6.828 6.122 1.00 87.56 83 ALA A CA 1
ATOM 652 C C . ALA A 1 83 ? 4.068 7.232 7.411 1.00 87.56 83 ALA A C 1
ATOM 654 O O . ALA A 1 83 ? 3.205 8.101 7.366 1.00 87.56 83 ALA A O 1
ATOM 655 N N . LEU A 1 84 ? 4.469 6.693 8.565 1.00 89.31 84 LEU A N 1
ATOM 656 C CA . LEU A 1 84 ? 3.956 7.112 9.872 1.00 89.31 84 LEU A CA 1
ATOM 657 C C . LEU A 1 84 ? 4.420 8.515 10.294 1.00 89.31 84 LEU A C 1
ATOM 659 O O . LEU A 1 84 ? 3.673 9.222 10.961 1.00 89.31 84 LEU A O 1
ATOM 663 N N . MET A 1 85 ? 5.617 8.958 9.895 1.00 89.19 85 MET A N 1
ATOM 664 C CA . MET A 1 85 ? 6.021 10.361 10.089 1.00 89.19 85 MET A CA 1
ATOM 665 C C . MET A 1 85 ? 5.192 11.315 9.217 1.00 89.19 85 MET A C 1
ATOM 667 O O . MET A 1 85 ? 4.855 12.418 9.640 1.00 89.19 85 MET A O 1
ATOM 671 N N . ILE A 1 86 ? 4.856 10.883 8.000 1.00 87.75 86 ILE A N 1
ATOM 672 C CA . ILE A 1 86 ? 4.006 11.626 7.064 1.00 87.75 86 ILE A CA 1
ATOM 673 C C . ILE A 1 86 ? 2.569 11.705 7.594 1.00 87.75 86 ILE A C 1
ATOM 675 O O . ILE A 1 86 ? 1.992 12.786 7.618 1.00 87.75 86 ILE A O 1
ATOM 679 N N . ALA A 1 87 ? 2.017 10.589 8.067 1.00 88.12 87 ALA A N 1
ATOM 680 C CA . ALA A 1 87 ? 0.666 10.476 8.604 1.00 88.12 87 ALA A CA 1
ATOM 681 C C . ALA A 1 87 ? 0.698 10.147 10.112 1.00 88.12 87 ALA A C 1
ATOM 683 O O . ALA A 1 87 ? 0.424 9.011 10.504 1.00 88.12 87 ALA A O 1
ATOM 684 N N . PRO A 1 88 ? 0.998 11.126 10.988 1.00 88.56 88 PRO A N 1
ATOM 685 C CA . PRO A 1 88 ? 1.148 10.888 12.428 1.00 88.56 88 PRO A CA 1
ATOM 686 C C . PRO A 1 88 ? -0.161 10.492 13.129 1.00 88.56 88 PRO A C 1
ATOM 688 O O . PRO A 1 88 ? -0.134 10.020 14.263 1.00 88.56 88 PRO A O 1
ATOM 691 N N . HIS A 1 89 ? -1.303 10.691 12.467 1.00 86.44 89 HIS A N 1
ATOM 692 C CA . HIS A 1 89 ? -2.630 10.309 12.952 1.00 86.44 89 HIS A CA 1
ATOM 693 C C . HIS A 1 89 ? -3.146 9.000 12.338 1.00 86.44 89 HIS A C 1
ATOM 695 O O . HIS A 1 89 ? -4.323 8.682 12.497 1.00 86.44 89 HIS A O 1
ATOM 701 N N . ALA A 1 90 ? -2.298 8.257 11.622 1.00 86.81 90 ALA A N 1
ATOM 702 C CA . ALA A 1 90 ? -2.632 6.922 11.145 1.00 86.81 90 ALA A CA 1
ATOM 703 C C . ALA A 1 90 ? -2.867 5.961 12.319 1.00 86.81 90 ALA A C 1
ATOM 705 O O . ALA A 1 90 ? -2.190 6.041 13.350 1.00 86.81 90 ALA A O 1
ATOM 706 N N . GLY A 1 91 ? -3.774 4.998 12.140 1.00 85.81 91 GLY A N 1
ATOM 707 C CA . GLY A 1 91 ? -3.814 3.817 12.992 1.00 85.81 91 GLY A CA 1
ATOM 708 C C . GLY A 1 91 ? -2.573 2.931 12.809 1.00 85.81 91 GLY A C 1
ATOM 709 O O . GLY A 1 91 ? -1.582 3.293 12.170 1.00 85.81 91 GLY A O 1
ATOM 710 N N . THR A 1 92 ? -2.618 1.715 13.356 1.00 90.56 92 THR A N 1
ATOM 711 C CA . THR A 1 92 ? -1.575 0.718 13.075 1.00 90.56 92 THR A CA 1
ATOM 712 C C . THR A 1 92 ? -1.560 0.388 11.576 1.00 90.56 92 THR A C 1
ATOM 714 O O . THR A 1 92 ? -2.606 -0.005 11.054 1.00 90.56 92 THR A O 1
ATOM 717 N N . PRO A 1 93 ? -0.407 0.490 10.880 1.00 92.56 93 PRO A N 1
ATOM 718 C CA . PRO A 1 93 ? -0.318 0.114 9.475 1.00 92.56 93 PRO A CA 1
ATOM 719 C C . PRO A 1 93 ? -0.792 -1.320 9.237 1.00 92.56 93 PRO A C 1
ATOM 721 O O . PRO A 1 93 ? -0.393 -2.250 9.942 1.00 92.56 93 PRO A O 1
ATOM 724 N N . VAL A 1 94 ? -1.619 -1.507 8.213 1.00 95.00 94 VAL A N 1
ATOM 725 C CA . VAL A 1 94 ? -2.185 -2.806 7.857 1.00 95.00 94 VAL A CA 1
ATOM 726 C C . VAL A 1 94 ? -1.296 -3.474 6.814 1.00 95.00 94 VAL A C 1
ATOM 728 O O . VAL A 1 94 ? -1.297 -3.104 5.638 1.00 95.00 94 VAL A O 1
ATOM 731 N N . ALA A 1 95 ? -0.541 -4.482 7.248 1.00 95.81 95 ALA A N 1
ATOM 732 C CA . ALA A 1 95 ? 0.265 -5.317 6.368 1.00 95.81 95 ALA A CA 1
ATOM 733 C C . ALA A 1 95 ? -0.567 -6.491 5.829 1.00 95.81 95 ALA A C 1
ATOM 735 O O . ALA A 1 95 ? -1.024 -7.343 6.594 1.00 95.81 95 ALA A O 1
ATOM 736 N N . ILE A 1 96 ? -0.743 -6.569 4.511 1.00 95.94 96 ILE A N 1
ATOM 737 C CA . ILE A 1 96 ? -1.445 -7.673 3.855 1.00 95.94 96 ILE A CA 1
ATOM 738 C C . ILE A 1 96 ? -0.455 -8.818 3.583 1.00 95.94 96 ILE A C 1
ATOM 740 O O . ILE A 1 96 ? 0.529 -8.607 2.870 1.00 95.94 96 ILE A O 1
ATOM 744 N N . PRO A 1 97 ? -0.668 -10.029 4.134 1.00 94.50 97 PRO A N 1
ATOM 745 C CA . PRO A 1 97 ? 0.239 -11.159 3.944 1.00 94.50 97 PRO A CA 1
ATOM 746 C C . PRO A 1 97 ? 0.219 -11.675 2.499 1.00 94.50 97 PRO A C 1
ATOM 748 O O . PRO A 1 97 ? -0.756 -11.477 1.778 1.00 94.50 97 PRO A O 1
ATOM 751 N N . ALA A 1 98 ? 1.285 -12.380 2.100 1.00 94.38 98 ALA A N 1
ATOM 752 C CA . ALA A 1 98 ? 1.425 -12.975 0.763 1.00 94.38 98 ALA A CA 1
ATOM 753 C C . ALA A 1 98 ? 1.165 -11.969 -0.382 1.00 94.38 98 ALA A C 1
ATOM 755 O O . ALA A 1 98 ? 0.438 -12.263 -1.334 1.00 94.38 98 ALA A O 1
ATOM 756 N N . CYS A 1 99 ? 1.692 -10.751 -0.233 1.00 90.94 99 CYS A N 1
ATOM 757 C CA . CYS A 1 99 ? 1.419 -9.623 -1.110 1.00 90.94 99 CYS A CA 1
ATOM 758 C C . CYS A 1 99 ? 2.649 -8.731 -1.256 1.00 90.94 99 CYS A C 1
ATOM 760 O O . CYS A 1 99 ? 3.207 -8.287 -0.247 1.00 90.94 99 CYS A O 1
ATOM 762 N N . ASN A 1 100 ? 3.021 -8.409 -2.493 1.00 92.06 100 ASN A N 1
ATOM 763 C CA . ASN A 1 100 ? 4.022 -7.393 -2.799 1.00 92.06 100 ASN A CA 1
ATOM 764 C C . ASN A 1 100 ? 3.348 -6.010 -2.916 1.00 92.06 100 ASN A C 1
ATOM 766 O O . ASN A 1 100 ? 2.358 -5.716 -2.243 1.00 92.06 100 ASN A O 1
ATOM 770 N N . HIS A 1 101 ? 3.903 -5.107 -3.723 1.00 88.94 101 HIS A N 1
ATOM 771 C CA . HIS A 1 101 ? 3.458 -3.713 -3.784 1.00 88.94 101 HIS A CA 1
ATOM 772 C C . HIS A 1 101 ? 2.120 -3.505 -4.518 1.00 88.94 101 HIS A C 1
ATOM 774 O O . HIS A 1 101 ? 1.520 -2.440 -4.380 1.00 88.94 101 HIS A O 1
ATOM 780 N N . HIS A 1 102 ? 1.620 -4.486 -5.278 1.00 87.44 102 HIS A N 1
ATOM 781 C CA . HIS A 1 102 ? 0.370 -4.369 -6.032 1.00 87.44 102 HIS A CA 1
ATOM 782 C C . HIS A 1 102 ? -0.799 -5.017 -5.286 1.00 87.44 102 HIS A C 1
ATOM 784 O O . HIS A 1 102 ? -1.444 -5.946 -5.774 1.00 87.44 102 HIS A O 1
ATOM 790 N N . VAL A 1 103 ? -1.119 -4.467 -4.114 1.00 86.94 103 VAL A N 1
ATOM 791 C CA . VAL A 1 103 ? -2.121 -5.014 -3.183 1.00 86.94 103 VAL A CA 1
ATOM 792 C C . VAL A 1 103 ? -3.481 -5.279 -3.832 1.00 86.94 103 VAL A C 1
ATOM 794 O O . VAL A 1 103 ? -4.083 -6.327 -3.606 1.00 86.94 103 VAL A O 1
ATOM 797 N N . MET A 1 104 ? -3.936 -4.375 -4.704 1.00 86.75 104 MET A N 1
ATOM 798 C CA . MET A 1 104 ? -5.194 -4.537 -5.442 1.00 86.75 104 MET A CA 1
ATOM 799 C C . MET A 1 104 ? -5.223 -5.750 -6.380 1.00 86.75 104 MET A C 1
ATOM 801 O O . MET A 1 104 ? -6.298 -6.290 -6.625 1.00 86.75 104 MET A O 1
ATOM 805 N N . ILE A 1 105 ? -4.075 -6.153 -6.930 1.00 84.62 105 ILE A N 1
ATOM 806 C CA . ILE A 1 105 ? -3.971 -7.273 -7.877 1.00 84.62 105 ILE A CA 1
ATOM 807 C C . ILE A 1 105 ? -3.782 -8.576 -7.121 1.00 84.62 105 ILE A C 1
ATOM 809 O O . ILE A 1 105 ? -4.434 -9.573 -7.415 1.00 84.62 105 ILE A O 1
ATOM 813 N N . GLU A 1 106 ? -2.848 -8.561 -6.178 1.00 88.62 106 GLU A N 1
ATOM 814 C CA . GLU A 1 106 ? -2.360 -9.769 -5.528 1.00 88.62 106 GLU A CA 1
ATOM 815 C C . GLU A 1 106 ? -3.333 -10.254 -4.450 1.00 88.62 106 GLU A C 1
ATOM 817 O O . GLU A 1 106 ? -3.547 -11.457 -4.318 1.00 88.62 106 GLU A O 1
ATOM 822 N N . GLN A 1 107 ? -3.955 -9.334 -3.703 1.00 94.19 107 GLN A N 1
ATOM 823 C CA . GLN A 1 107 ? -4.817 -9.658 -2.563 1.00 94.19 107 GLN A CA 1
ATOM 824 C C . GLN A 1 107 ? -6.096 -8.792 -2.511 1.00 94.19 107 GLN A C 1
ATOM 826 O O . GLN A 1 107 ? -6.357 -8.116 -1.510 1.00 94.19 107 GLN A O 1
ATOM 831 N N . PRO A 1 108 ? -6.957 -8.822 -3.549 1.00 90.81 108 PRO A N 1
ATOM 832 C CA . PRO A 1 108 ? -8.140 -7.958 -3.635 1.00 90.81 108 PRO A CA 1
ATOM 833 C C . PRO A 1 108 ? -9.136 -8.167 -2.485 1.00 90.81 108 PRO A C 1
ATOM 835 O O . PRO A 1 108 ? -9.692 -7.203 -1.967 1.00 90.81 108 PRO A O 1
ATOM 838 N N . LEU A 1 109 ? -9.350 -9.412 -2.045 1.00 94.75 109 LEU A N 1
ATOM 839 C CA . LEU A 1 109 ? -10.280 -9.702 -0.948 1.00 94.75 109 LEU A CA 1
ATOM 840 C C . LEU A 1 109 ? -9.742 -9.230 0.407 1.00 94.75 109 LEU A C 1
ATOM 842 O O . LEU A 1 109 ? -10.500 -8.687 1.208 1.00 94.75 109 LEU A O 1
ATOM 846 N N . ALA A 1 110 ? -8.440 -9.398 0.652 1.00 94.25 110 ALA A N 1
ATOM 847 C CA . ALA A 1 110 ? -7.817 -8.914 1.881 1.00 94.25 110 ALA A CA 1
ATOM 848 C C . ALA A 1 110 ? -7.815 -7.381 1.930 1.00 94.25 110 ALA A C 1
ATOM 850 O O . ALA A 1 110 ? -8.062 -6.802 2.985 1.00 94.25 110 ALA A O 1
ATOM 851 N N . LEU A 1 111 ? -7.616 -6.725 0.782 1.00 92.25 111 LEU A N 1
ATOM 852 C CA . LEU A 1 111 ? -7.742 -5.277 0.669 1.00 92.25 111 LEU A CA 1
ATOM 853 C C . LEU A 1 111 ? -9.160 -4.804 1.005 1.00 92.25 111 LEU A C 1
ATOM 855 O O . LEU A 1 111 ? -9.314 -3.888 1.805 1.00 92.25 111 LEU A O 1
ATOM 859 N N . ILE A 1 112 ? -10.194 -5.441 0.441 1.00 93.25 112 ILE A N 1
ATOM 860 C CA . ILE A 1 112 ? -11.594 -5.114 0.757 1.00 93.25 112 ILE A CA 1
ATOM 861 C C . ILE A 1 112 ? -11.858 -5.289 2.256 1.00 93.25 112 ILE A C 1
ATOM 863 O O . ILE A 1 112 ? -12.433 -4.400 2.877 1.00 93.25 112 ILE A O 1
ATOM 867 N N . ALA A 1 113 ? -11.404 -6.394 2.852 1.00 94.38 113 ALA A N 1
ATOM 868 C CA . ALA A 1 113 ? -11.577 -6.642 4.280 1.00 94.38 113 ALA A CA 1
ATOM 869 C C . ALA A 1 113 ? -10.904 -5.560 5.145 1.00 94.38 113 ALA A C 1
ATOM 871 O O . ALA A 1 113 ? -11.525 -5.057 6.082 1.00 94.38 113 ALA A O 1
ATOM 872 N N . ALA A 1 114 ? -9.673 -5.162 4.804 1.00 93.00 114 ALA A N 1
ATOM 873 C CA . ALA A 1 114 ? -8.959 -4.085 5.486 1.00 93.00 114 ALA A CA 1
ATOM 874 C C . ALA A 1 114 ? -9.702 -2.744 5.369 1.00 93.00 114 ALA A C 1
ATOM 876 O O . ALA A 1 114 ? -9.918 -2.073 6.375 1.00 93.00 114 ALA A O 1
ATOM 877 N N . LEU A 1 115 ? -10.157 -2.386 4.164 1.00 90.44 115 LEU A N 1
ATOM 878 C CA . LEU A 1 115 ? -10.927 -1.163 3.921 1.00 90.44 115 LEU A CA 1
ATOM 879 C C . LEU A 1 115 ? -12.236 -1.144 4.714 1.00 90.44 115 LEU A C 1
ATOM 881 O O . LEU A 1 115 ? -12.536 -0.152 5.371 1.00 90.44 115 LEU A O 1
ATOM 885 N N . CYS A 1 116 ? -12.997 -2.241 4.699 1.00 90.94 116 CYS A N 1
ATOM 886 C CA . CYS A 1 116 ? -14.221 -2.356 5.488 1.00 90.94 116 CYS A CA 1
ATOM 887 C C . CYS A 1 116 ? -13.946 -2.199 6.989 1.00 90.94 116 CYS A C 1
ATOM 889 O O . CYS A 1 116 ? -14.703 -1.512 7.669 1.00 90.94 116 CYS A O 1
ATOM 891 N N . GLY A 1 117 ? -12.865 -2.797 7.500 1.00 90.00 117 GLY A N 1
ATOM 892 C CA . GLY A 1 117 ? -12.468 -2.669 8.902 1.00 90.00 117 GLY A CA 1
ATOM 893 C C . GLY A 1 117 ? -12.095 -1.239 9.295 1.00 90.00 117 GLY A C 1
ATOM 894 O O . GLY A 1 117 ? -12.506 -0.775 10.354 1.00 90.00 117 GLY A O 1
ATOM 895 N N . LEU A 1 118 ? -11.360 -0.522 8.442 1.00 86.94 118 LEU A N 1
ATOM 896 C CA . LEU A 1 118 ? -10.999 0.877 8.692 1.00 86.94 118 LEU A CA 1
ATOM 897 C C . LEU A 1 118 ? -12.231 1.788 8.659 1.00 86.94 118 LEU A C 1
ATOM 899 O O . LEU A 1 118 ? -12.460 2.541 9.600 1.00 86.94 118 LEU A O 1
ATOM 903 N N . LEU A 1 119 ? -13.072 1.660 7.629 1.00 84.12 119 LEU A N 1
ATOM 904 C CA . LEU A 1 119 ? -14.265 2.496 7.457 1.00 84.12 119 LEU A CA 1
ATOM 905 C C . LEU A 1 119 ? -15.335 2.250 8.528 1.00 84.12 119 LEU A C 1
ATOM 907 O O . LEU A 1 119 ? -16.051 3.175 8.897 1.00 84.12 119 LEU A O 1
ATOM 911 N N . ALA A 1 120 ? -15.449 1.023 9.043 1.00 83.81 120 ALA A N 1
ATOM 912 C CA . ALA A 1 120 ? -16.372 0.710 10.135 1.00 83.81 120 ALA A CA 1
ATOM 913 C C . ALA A 1 120 ? -15.944 1.325 11.479 1.00 83.81 120 ALA A C 1
ATOM 915 O O . ALA A 1 120 ? -16.782 1.492 12.363 1.00 83.81 120 ALA A O 1
ATOM 916 N N . ASN A 1 121 ? -14.656 1.649 11.629 1.00 71.50 121 ASN A N 1
ATOM 917 C CA . ASN A 1 121 ? -14.078 2.220 12.844 1.00 71.50 121 ASN A CA 1
ATOM 918 C C . ASN A 1 121 ? -13.827 3.734 12.740 1.00 71.50 121 ASN A C 1
ATOM 920 O O . ASN A 1 121 ? -13.368 4.339 13.710 1.00 71.50 121 ASN A O 1
ATOM 924 N N . SER A 1 122 ? -14.131 4.360 11.598 1.00 64.94 122 SER A N 1
ATOM 925 C CA . SER A 1 122 ? -14.120 5.817 11.477 1.00 64.94 122 SER A CA 1
ATOM 926 C C . SER A 1 122 ? -15.210 6.417 12.381 1.00 64.94 122 SER A C 1
ATOM 928 O O . SER A 1 122 ? -16.334 5.903 12.398 1.00 64.94 122 SER A O 1
ATOM 930 N N . PRO A 1 123 ? -14.921 7.490 13.143 1.00 56.00 123 PRO A N 1
ATOM 931 C CA . PRO A 1 123 ? -15.941 8.149 13.947 1.00 56.00 123 PRO A CA 1
ATOM 932 C C . PRO A 1 123 ? -17.101 8.605 13.045 1.00 56.00 123 PRO A C 1
ATOM 934 O O . PRO A 1 123 ? -16.862 9.000 11.898 1.00 56.00 123 PRO A O 1
ATOM 937 N N . PRO A 1 124 ? -18.359 8.538 13.520 1.00 46.72 124 PRO A N 1
ATOM 938 C CA . PRO A 1 124 ? -19.499 8.984 12.731 1.00 46.72 124 PRO A CA 1
ATOM 939 C C . PRO A 1 124 ? -19.303 10.451 12.332 1.00 46.72 124 PRO A C 1
ATOM 941 O O . PRO A 1 124 ? -18.887 11.270 13.153 1.00 46.72 124 PRO A O 1
ATOM 944 N N . SER A 1 125 ? -19.596 10.784 11.071 1.00 47.03 125 SER A N 1
ATOM 945 C CA . SER A 1 125 ? -19.695 12.188 10.666 1.00 47.03 125 SER A CA 1
ATOM 946 C C . SER A 1 125 ? -20.785 12.886 11.496 1.00 47.03 125 SER A C 1
ATOM 948 O O . SER A 1 125 ? -21.804 12.246 11.776 1.00 47.03 125 SER A O 1
ATOM 950 N N . PRO A 1 126 ? -20.574 14.148 11.914 1.00 48.28 126 PRO A N 1
ATOM 951 C CA . PRO A 1 126 ? -21.578 14.917 12.646 1.00 48.28 126 PRO A CA 1
ATOM 952 C C . PRO A 1 126 ? -22.856 15.155 11.832 1.00 48.28 126 PRO A C 1
ATOM 954 O O . PRO A 1 126 ? -22.772 15.216 10.581 1.00 48.28 126 PRO A O 1
#

Organism: NCBI:txid1420583

Foldseek 3Di:
DPLLQADADEDDDDPDDDDPVVVCVVVQWDQDPVGIDGPDDVVVVVVVVDCVVLVVQFPDSHEYEAEAEPAEPPCDPVNVVSVCRSHVNYDPHHYDYPDYGNCCVRPVPVVVVVVVVVNVPRDDRD

pLDDT: mean 74.79, std 17.36, range [37.59, 95.94]

Secondary structure (DSSP, 8-state):
--GGGSPP------SS-SS-HHHHHTTSEEEETTEEEE---HHHHHHTT-THHHHHHTT--S----EEETT-SSS-HHHHHHHHHH-TT--S-EEESS--S-HHHH-HHHHHHHHHHHHHTSPPP-